Protein AF-A0A0J7K567-F1 (afdb_monomer)

Secondary structure (DSSP, 8-state):
--TT-HHHHHHHTS-S-HHHHHHHHHHHHHHH--HHHHHHHHHHHHHHHHHHHHS--S----HHHHHHHHHHHHHHHHHTT---HHHHHHHHHHHHHTS-HHHHHHHHHHHTTS-S--HHHHHHHHHHHHHHHHHHTT-

Organism: Lasius niger (NCBI:txid67767)

Mean predicted aligned error: 7.45 Å

InterPro domains:
  IPR005312 Domain of unknown function DUF1759 [PF03564] (6-113)

Radius of gyration: 19.86 Å; Cα contacts (8 Å, |Δi|>4): 85; chains: 1; bounding box: 44×34×61 Å

Nearest PDB structures (foldseek):
  5kbx-assembly1_A  TM=3.745E-01  e=5.086E+00  Saccharomyces cerevisiae S288C

Foldseek 3Di:
DDPPDPLNVLLVVDDPDPVCPVVSVVVCCVVPVPLVVLLVVLVVVLVVLLVVQVDPPPDDDDLVNLLVSLVVSVVSCVVSVNPDLVCLQVSLVSNLSSDHPVVNVVLVVVVVVPPDDRSNVSSVSSSVSSVVVVVVVVD

Structure (mmCIF, N/CA/C/O backbone):
data_AF-A0A0J7K567-F1
#
_entry.id   AF-A0A0J7K567-F1
#
loop_
_atom_site.group_PDB
_atom_site.id
_atom_site.type_symbol
_atom_site.label_atom_id
_atom_site.label_alt_id
_atom_site.label_comp_id
_atom_site.label_asym_id
_atom_site.label_entity_id
_atom_site.label_seq_id
_atom_site.pdbx_PDB_ins_code
_atom_site.Cartn_x
_atom_site.Cartn_y
_atom_site.Cartn_z
_atom_site.occupancy
_atom_site.B_iso_or_equiv
_atom_site.auth_seq_id
_atom_site.auth_comp_id
_atom_site.auth_asym_id
_atom_site.auth_atom_id
_atom_site.pdbx_PDB_model_num
ATOM 1 N N . MET A 1 1 ? 4.479 -11.270 -18.836 1.00 73.00 1 MET A N 1
ATOM 2 C CA . MET A 1 1 ? 3.671 -10.228 -19.509 1.00 73.00 1 MET A CA 1
ATOM 3 C C . MET A 1 1 ? 2.525 -10.918 -20.229 1.00 73.00 1 MET A C 1
ATOM 5 O O . MET A 1 1 ? 2.767 -11.967 -20.812 1.00 73.00 1 MET A O 1
ATOM 9 N N . VAL A 1 2 ? 1.294 -10.408 -20.134 1.00 90.25 2 VAL A N 1
ATOM 10 C CA . VAL A 1 2 ? 0.134 -11.020 -20.811 1.00 90.25 2 VAL A CA 1
ATOM 11 C C . VAL A 1 2 ? 0.261 -10.784 -22.317 1.00 90.25 2 VAL A C 1
ATOM 13 O O . VAL A 1 2 ? 0.523 -9.648 -22.728 1.00 90.25 2 VAL A O 1
ATOM 16 N N . LYS A 1 3 ? 0.114 -11.847 -23.117 1.00 91.19 3 LYS A N 1
ATOM 17 C CA . LYS A 1 3 ? 0.162 -11.780 -24.585 1.00 91.19 3 LYS A CA 1
ATOM 18 C C . LYS A 1 3 ? -0.910 -10.806 -25.094 1.00 91.19 3 LYS A C 1
ATOM 20 O O . LYS A 1 3 ? -1.990 -10.748 -24.514 1.00 91.19 3 LYS A O 1
ATOM 25 N N . ASP A 1 4 ? -0.573 -10.010 -26.107 1.00 92.38 4 ASP A N 1
ATOM 26 C CA . ASP A 1 4 ? -1.469 -9.030 -26.750 1.00 92.38 4 ASP A CA 1
ATOM 27 C C . ASP A 1 4 ? -1.980 -7.909 -25.817 1.00 92.38 4 ASP A C 1
ATOM 29 O O . ASP A 1 4 ? -2.924 -7.185 -26.117 1.00 92.38 4 ASP A O 1
ATOM 33 N N . SER A 1 5 ? -1.339 -7.721 -24.659 1.00 95.69 5 SER A N 1
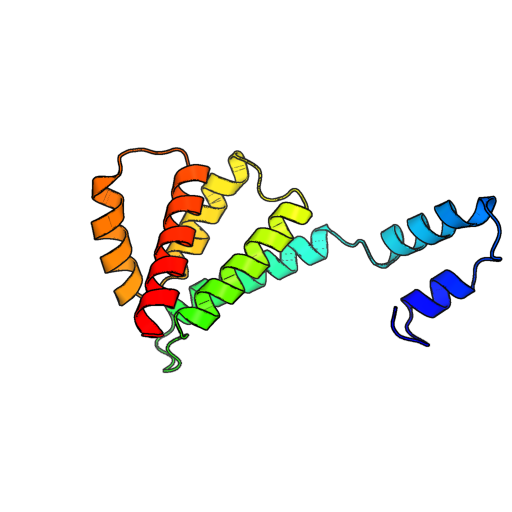ATOM 34 C CA . SER A 1 5 ? -1.587 -6.550 -23.814 1.00 95.69 5 SER A CA 1
ATOM 35 C C . SER A 1 5 ? -0.928 -5.295 -24.391 1.00 95.69 5 SER A C 1
ATOM 37 O O . SER A 1 5 ? 0.105 -5.372 -25.052 1.00 95.69 5 SER A O 1
ATOM 39 N N . ARG A 1 6 ? -1.430 -4.110 -24.020 1.00 94.56 6 ARG A N 1
ATOM 40 C CA . ARG A 1 6 ? -0.832 -2.814 -24.414 1.00 94.56 6 ARG A CA 1
ATOM 41 C C . ARG A 1 6 ? 0.655 -2.690 -24.058 1.00 94.56 6 ARG A C 1
ATOM 43 O O . ARG A 1 6 ? 1.395 -1.986 -24.739 1.00 94.56 6 ARG A O 1
ATOM 50 N N . ALA A 1 7 ? 1.083 -3.322 -22.962 1.00 95.12 7 ALA A N 1
ATOM 51 C CA . ALA A 1 7 ? 2.492 -3.379 -22.576 1.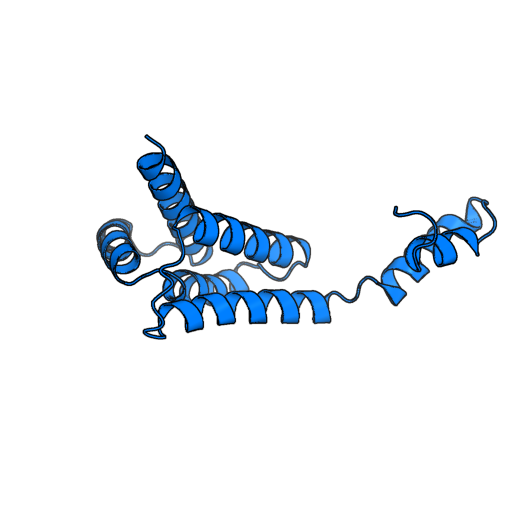00 95.12 7 ALA A CA 1
ATOM 52 C C . ALA A 1 7 ? 3.284 -4.314 -23.504 1.00 95.12 7 ALA A C 1
ATOM 54 O O . ALA A 1 7 ? 4.389 -3.966 -23.909 1.00 95.12 7 ALA A O 1
ATOM 55 N N . SER A 1 8 ? 2.695 -5.449 -23.898 1.00 95.31 8 SER A N 1
ATOM 56 C CA . SER A 1 8 ? 3.292 -6.371 -24.867 1.00 95.31 8 SER A CA 1
ATOM 57 C C . SER A 1 8 ? 3.446 -5.750 -26.244 1.00 95.31 8 SER A C 1
ATOM 59 O O . SER A 1 8 ? 4.512 -5.868 -26.833 1.00 95.31 8 SER A O 1
ATOM 61 N N . GLU A 1 9 ? 2.419 -5.067 -26.743 1.00 95.56 9 GLU A N 1
ATOM 62 C CA . GLU A 1 9 ? 2.475 -4.351 -28.020 1.00 95.56 9 GLU A CA 1
ATOM 63 C C . GLU A 1 9 ? 3.560 -3.271 -28.012 1.00 95.56 9 GLU A C 1
ATOM 65 O O . GLU A 1 9 ? 4.312 -3.142 -28.974 1.00 95.56 9 GLU A O 1
ATOM 70 N N . LEU A 1 10 ? 3.684 -2.527 -26.904 1.00 95.56 10 LEU A N 1
ATOM 71 C CA . LEU A 1 10 ? 4.716 -1.503 -26.760 1.00 95.56 10 LEU A CA 1
ATOM 72 C C . LEU A 1 10 ? 6.118 -2.113 -26.833 1.00 95.56 10 LEU A C 1
ATOM 74 O O . LEU A 1 10 ? 6.937 -1.623 -27.600 1.00 95.56 10 LEU A O 1
ATOM 78 N N . VAL A 1 11 ? 6.392 -3.181 -26.078 1.00 95.31 11 VAL A N 1
ATOM 79 C CA . VAL A 1 11 ? 7.704 -3.852 -26.110 1.00 95.31 11 VAL A CA 1
ATOM 80 C C . VAL A 1 11 ? 7.995 -4.408 -27.504 1.00 95.3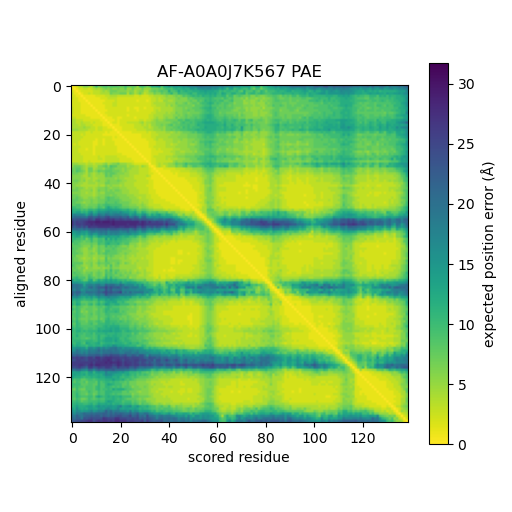1 11 VAL A C 1
ATOM 82 O O . VAL A 1 11 ? 9.087 -4.205 -28.023 1.00 95.31 11 VAL A O 1
ATOM 85 N N . ASN A 1 12 ? 7.003 -5.034 -28.141 1.00 94.81 12 ASN A N 1
ATOM 86 C CA . ASN A 1 12 ? 7.145 -5.636 -29.468 1.00 94.81 12 ASN A CA 1
ATOM 87 C C . ASN A 1 12 ? 7.324 -4.609 -30.601 1.00 94.81 12 ASN A C 1
ATOM 89 O O . ASN A 1 12 ? 7.743 -4.985 -31.692 1.00 94.81 12 ASN A O 1
ATOM 93 N N . SER A 1 13 ? 7.020 -3.327 -30.368 1.00 95.44 13 SER A N 1
ATOM 94 C CA . SER A 1 13 ? 7.265 -2.260 -31.350 1.00 95.44 13 SER A CA 1
ATOM 95 C C . SER A 1 13 ? 8.744 -1.879 -31.495 1.00 95.44 13 SER A C 1
ATOM 97 O O . SER A 1 13 ? 9.114 -1.236 -32.477 1.00 95.44 13 SER A O 1
ATOM 99 N N . PHE A 1 14 ? 9.597 -2.284 -30.549 1.00 95.44 14 PHE A N 1
ATOM 100 C CA . PHE A 1 14 ? 11.036 -2.057 -30.619 1.00 95.44 14 PHE A CA 1
ATOM 101 C C . PHE A 1 14 ? 11.734 -3.259 -31.269 1.00 95.44 14 PHE A C 1
ATOM 103 O O . PHE A 1 14 ? 11.514 -4.395 -30.841 1.00 95.44 14 PHE A O 1
ATOM 110 N N . PRO A 1 15 ? 12.626 -3.046 -32.255 1.00 96.31 15 PRO A N 1
ATOM 111 C CA . PRO A 1 15 ? 13.515 -4.102 -32.726 1.00 96.31 15 PRO A CA 1
ATOM 112 C C . PRO A 1 15 ? 14.351 -4.668 -31.564 1.00 96.31 15 PRO A C 1
ATOM 114 O O . PRO A 1 15 ? 14.848 -3.871 -30.760 1.00 96.31 15 PRO A O 1
ATOM 117 N N . PRO A 1 16 ? 14.549 -5.999 -31.476 1.00 94.38 16 PRO A N 1
ATOM 118 C CA . PRO A 1 16 ? 15.246 -6.654 -30.368 1.00 94.38 16 PRO A CA 1
ATOM 119 C C . PRO A 1 16 ? 16.769 -6.472 -30.476 1.00 94.38 16 PRO A C 1
ATOM 121 O O . PRO A 1 16 ? 17.517 -7.410 -30.748 1.00 94.38 16 PRO A O 1
ATOM 124 N N . THR A 1 17 ? 17.228 -5.238 -30.290 1.00 96.38 17 THR A N 1
ATOM 125 C CA . THR A 1 17 ? 18.641 -4.848 -30.289 1.00 96.38 17 THR A CA 1
ATOM 126 C C . THR A 1 17 ? 19.019 -4.264 -28.932 1.00 96.38 17 THR A C 1
ATOM 128 O O . THR A 1 17 ? 18.185 -3.671 -28.246 1.00 96.38 17 THR A O 1
ATOM 131 N N . ALA A 1 18 ? 20.293 -4.403 -28.548 1.00 95.38 18 ALA A N 1
ATOM 132 C CA . ALA A 1 18 ? 20.795 -3.908 -27.264 1.00 95.38 18 ALA A CA 1
ATOM 133 C C . ALA A 1 18 ? 20.497 -2.411 -27.052 1.00 95.38 18 ALA A C 1
ATOM 135 O O . ALA A 1 18 ? 20.047 -2.011 -25.984 1.00 95.38 18 ALA A O 1
ATOM 136 N N . GLU A 1 19 ? 20.651 -1.607 -28.107 1.00 95.56 19 GLU A N 1
ATOM 137 C CA . GLU A 1 19 ? 20.397 -0.159 -28.116 1.00 95.56 19 GLU A CA 1
ATOM 138 C C . GLU A 1 19 ? 18.936 0.232 -27.840 1.00 95.56 19 GLU A C 1
ATOM 140 O O . GLU A 1 19 ? 18.648 1.386 -27.512 1.00 95.56 19 GLU A O 1
ATOM 145 N N . ASN A 1 20 ? 17.991 -0.693 -28.026 1.00 96.38 20 ASN A N 1
ATOM 146 C CA . ASN A 1 20 ? 16.565 -0.424 -27.874 1.00 96.38 20 ASN A CA 1
ATOM 147 C C . ASN A 1 20 ? 15.991 -0.912 -26.540 1.00 96.38 20 ASN A C 1
ATOM 149 O O . ASN A 1 20 ? 14.857 -0.552 -26.223 1.00 96.38 20 ASN A O 1
ATOM 153 N N . TYR A 1 21 ? 16.741 -1.675 -25.739 1.00 95.44 21 TYR A N 1
ATOM 154 C CA . TYR A 1 21 ? 16.245 -2.152 -24.446 1.00 95.44 21 TYR A CA 1
ATOM 155 C C . TYR A 1 21 ? 15.962 -1.005 -23.479 1.00 95.44 21 TYR A C 1
ATOM 157 O O . TYR A 1 21 ? 14.862 -0.942 -22.929 1.00 95.44 21 TYR A O 1
ATOM 165 N N . ASP A 1 22 ? 16.884 -0.051 -23.350 1.00 96.69 22 ASP A N 1
ATOM 166 C CA . ASP A 1 22 ? 16.677 1.114 -22.485 1.00 96.69 22 ASP A CA 1
ATOM 167 C C . ASP A 1 22 ? 15.488 1.957 -22.964 1.00 96.69 22 ASP A C 1
ATOM 169 O O . ASP A 1 22 ? 14.620 2.318 -22.173 1.00 96.69 22 ASP A O 1
ATOM 173 N N . LYS A 1 23 ? 15.346 2.154 -24.283 1.00 96.38 23 LYS A N 1
ATOM 174 C CA . LYS A 1 23 ? 14.208 2.882 -24.875 1.00 96.38 23 LYS A CA 1
ATOM 175 C C . LYS A 1 23 ? 12.867 2.195 -24.602 1.00 96.38 23 LYS A C 1
ATOM 177 O O . LYS A 1 23 ? 11.873 2.873 -24.329 1.00 96.38 23 LYS A O 1
ATOM 182 N N . ALA A 1 24 ? 12.822 0.864 -24.669 1.00 96.31 24 ALA A N 1
ATOM 183 C CA . ALA A 1 24 ? 11.625 0.087 -24.363 1.00 96.31 24 ALA A CA 1
ATOM 184 C C . ALA A 1 24 ? 11.267 0.176 -22.870 1.00 96.31 24 ALA A C 1
ATOM 186 O O . ALA A 1 24 ? 10.099 0.374 -22.525 1.00 96.31 24 ALA A O 1
ATOM 187 N N . ILE A 1 25 ? 12.268 0.093 -21.987 1.00 95.38 25 ILE A N 1
ATOM 188 C CA . ILE A 1 25 ? 12.104 0.256 -20.536 1.00 95.38 25 ILE A CA 1
ATOM 189 C C . ILE A 1 25 ? 11.598 1.664 -20.205 1.00 95.38 25 ILE A C 1
ATOM 191 O O . ILE A 1 25 ? 10.631 1.805 -19.454 1.00 95.38 25 ILE A O 1
ATOM 195 N N . ASP A 1 26 ? 12.195 2.702 -20.783 1.00 95.69 26 ASP A N 1
ATOM 196 C CA . ASP A 1 26 ? 11.801 4.091 -20.546 1.00 95.69 26 ASP A CA 1
ATOM 197 C C . ASP A 1 26 ? 10.403 4.383 -21.091 1.00 95.69 26 ASP A C 1
ATOM 199 O O . ASP A 1 26 ? 9.598 5.034 -20.423 1.00 95.69 26 ASP A O 1
ATOM 203 N N . SER A 1 27 ? 10.051 3.814 -22.245 1.00 95.19 27 SER A N 1
ATOM 204 C CA . SER A 1 27 ? 8.693 3.902 -22.791 1.00 95.19 27 SER A CA 1
ATOM 205 C C . SER A 1 27 ? 7.668 3.209 -21.890 1.00 95.19 27 SER A C 1
ATOM 207 O O . SER A 1 27 ? 6.572 3.734 -21.679 1.00 95.19 27 SER A O 1
ATOM 209 N N . LEU A 1 28 ? 8.010 2.050 -21.313 1.00 94.81 28 LEU A N 1
ATOM 210 C CA . LEU A 1 28 ? 7.162 1.367 -20.332 1.00 94.81 28 LEU A CA 1
ATOM 211 C C . LEU A 1 28 ? 6.981 2.211 -19.067 1.00 94.81 28 LEU A C 1
ATOM 213 O O . LEU A 1 28 ? 5.851 2.379 -18.608 1.00 94.81 28 LEU A O 1
ATOM 217 N N . LYS A 1 29 ? 8.066 2.771 -18.522 1.00 92.56 29 LYS A N 1
ATOM 218 C CA . LYS A 1 29 ? 8.021 3.648 -17.343 1.00 92.56 29 LYS A CA 1
ATOM 219 C C . LYS A 1 29 ? 7.196 4.903 -17.613 1.00 92.56 29 LYS A C 1
ATOM 221 O O . LYS A 1 29 ? 6.307 5.214 -16.834 1.00 92.56 29 LYS A O 1
ATOM 226 N N . SER A 1 30 ? 7.412 5.576 -18.739 1.00 91.94 30 SER A N 1
ATOM 227 C CA . SER A 1 30 ? 6.653 6.773 -19.115 1.00 91.94 30 SER A CA 1
ATOM 228 C C . SER A 1 30 ? 5.157 6.474 -19.268 1.00 91.94 30 SER A C 1
ATOM 230 O O . SER A 1 30 ? 4.301 7.206 -18.767 1.00 91.94 30 SER A O 1
ATOM 232 N N . ARG A 1 31 ? 4.815 5.355 -19.919 1.00 92.94 31 ARG A N 1
ATOM 233 C CA . ARG A 1 31 ? 3.420 5.018 -20.225 1.00 92.94 31 ARG A CA 1
ATOM 234 C C . ARG A 1 31 ? 2.660 4.423 -19.038 1.00 92.94 31 ARG A C 1
ATOM 236 O O . ARG A 1 31 ? 1.470 4.712 -18.881 1.00 92.94 31 ARG A O 1
ATOM 243 N N . PHE A 1 32 ? 3.314 3.585 -18.233 1.00 90.44 32 PHE A N 1
ATOM 244 C CA . PHE A 1 32 ? 2.678 2.780 -17.181 1.00 90.44 32 PHE A CA 1
ATOM 245 C C . PHE A 1 32 ? 3.207 3.056 -15.768 1.00 90.44 32 PHE A C 1
ATOM 247 O O . PHE A 1 32 ? 2.486 2.812 -14.804 1.00 90.44 32 PHE A O 1
ATOM 254 N N . GLY A 1 33 ? 4.417 3.5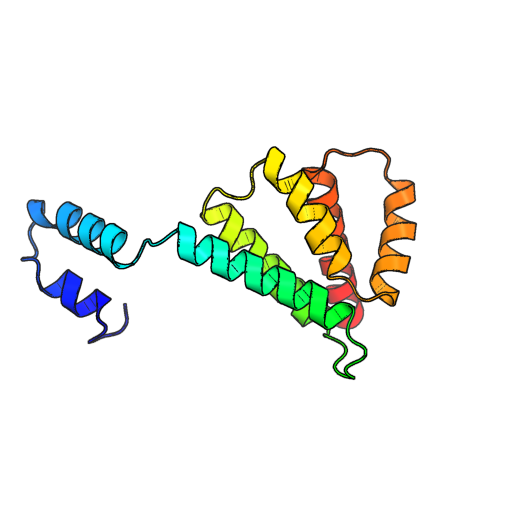97 -15.627 1.00 85.94 33 GLY A N 1
ATOM 255 C CA . GLY A 1 33 ? 5.042 3.988 -14.355 1.00 85.94 33 GLY A CA 1
ATOM 256 C C . GLY A 1 33 ? 4.487 5.298 -13.795 1.00 85.94 33 GLY A C 1
ATOM 257 O O . GLY A 1 33 ? 5.231 6.217 -13.465 1.00 85.94 33 GLY A O 1
ATOM 258 N N . LYS A 1 34 ? 3.157 5.401 -13.708 1.00 88.44 34 LYS A N 1
ATOM 259 C CA . LYS A 1 34 ? 2.449 6.565 -13.162 1.00 88.44 34 LYS A CA 1
ATOM 260 C C . LYS A 1 34 ? 2.394 6.481 -11.640 1.00 88.44 34 LYS A C 1
ATOM 262 O O . LYS A 1 34 ? 1.332 6.239 -11.066 1.00 88.44 34 LYS A O 1
ATOM 267 N N . ASN A 1 35 ? 3.553 6.651 -11.007 1.00 87.69 35 ASN A N 1
ATOM 268 C CA . ASN A 1 35 ? 3.716 6.469 -9.565 1.00 87.69 35 ASN A CA 1
ATOM 269 C C . ASN A 1 35 ? 2.727 7.328 -8.766 1.00 87.69 35 ASN A C 1
ATOM 271 O O . ASN A 1 35 ? 2.054 6.795 -7.896 1.00 87.69 35 ASN A O 1
ATOM 275 N N . GLU A 1 36 ? 2.544 8.603 -9.116 1.00 86.75 36 GLU A N 1
ATOM 276 C CA . GLU A 1 36 ? 1.594 9.508 -8.443 1.00 86.75 36 GLU A CA 1
ATOM 277 C C . GLU A 1 36 ? 0.160 8.959 -8.416 1.00 86.75 36 GLU A C 1
ATOM 279 O O . GLU A 1 36 ? -0.469 8.915 -7.360 1.00 86.75 36 GLU A O 1
ATOM 284 N N . LEU A 1 37 ? -0.334 8.437 -9.546 1.00 90.25 37 LEU A N 1
ATOM 285 C CA . LEU A 1 37 ? -1.669 7.834 -9.608 1.00 90.25 37 LEU A CA 1
ATOM 286 C C . LEU A 1 37 ? -1.768 6.566 -8.755 1.00 90.25 37 LEU A C 1
ATOM 288 O O . LEU A 1 37 ? -2.812 6.308 -8.158 1.00 90.25 37 LEU A O 1
ATOM 292 N N . MET A 1 38 ? -0.700 5.765 -8.693 1.00 89.12 38 MET A N 1
ATOM 293 C CA . MET A 1 38 ? -0.665 4.589 -7.820 1.00 89.12 38 MET A CA 1
ATOM 294 C C . MET A 1 38 ? -0.679 4.995 -6.345 1.00 89.12 38 MET A C 1
ATOM 296 O O . MET A 1 38 ? -1.413 4.396 -5.563 1.00 89.12 38 MET A O 1
ATOM 300 N N . ILE A 1 39 ? 0.076 6.031 -5.970 1.00 89.69 39 ILE A N 1
ATOM 301 C CA . ILE A 1 39 ? 0.077 6.582 -4.610 1.00 89.69 39 ILE A CA 1
ATOM 302 C C . ILE A 1 39 ? -1.335 7.033 -4.241 1.00 89.69 39 ILE A C 1
ATOM 304 O O . ILE A 1 39 ? -1.877 6.585 -3.231 1.00 89.69 39 ILE A O 1
ATOM 308 N N . GLU A 1 40 ? -1.965 7.854 -5.084 1.00 91.44 40 GLU A N 1
ATOM 309 C CA . GLU A 1 40 ? -3.343 8.295 -4.873 1.00 91.44 40 GLU A CA 1
ATOM 310 C C . GLU A 1 40 ? -4.309 7.121 -4.721 1.00 91.44 40 GLU A C 1
ATOM 312 O O . GLU A 1 40 ? -5.158 7.128 -3.829 1.00 91.44 40 GLU A O 1
ATOM 317 N N . PHE A 1 41 ? -4.184 6.108 -5.578 1.00 93.38 41 PHE A N 1
ATOM 318 C CA . PHE A 1 41 ? -5.016 4.916 -5.518 1.00 93.38 41 PHE A CA 1
ATOM 319 C C . PHE A 1 41 ? -4.885 4.214 -4.161 1.00 93.38 41 PHE A C 1
ATOM 321 O O . PHE A 1 41 ? -5.894 4.003 -3.490 1.00 93.38 41 PHE A O 1
ATOM 328 N N . TYR A 1 42 ? -3.664 3.913 -3.711 1.00 92.94 42 TYR A N 1
ATOM 329 C CA . TYR A 1 42 ? -3.452 3.211 -2.443 1.00 92.94 42 TYR A CA 1
ATOM 330 C C . TYR A 1 42 ? -3.863 4.040 -1.223 1.00 92.94 42 TYR A C 1
ATOM 332 O O . TYR A 1 42 ? -4.435 3.487 -0.283 1.00 92.94 42 TYR A O 1
ATOM 340 N N . ILE A 1 43 ? -3.659 5.361 -1.244 1.00 91.81 43 ILE A N 1
ATOM 341 C CA . ILE A 1 43 ? -4.151 6.250 -0.183 1.00 91.81 43 ILE A CA 1
ATOM 342 C C . ILE A 1 43 ? -5.685 6.267 -0.153 1.00 91.81 43 ILE A C 1
ATOM 344 O O . ILE A 1 43 ? -6.275 6.156 0.922 1.00 91.81 43 ILE A O 1
ATOM 348 N N . ARG A 1 44 ? -6.360 6.336 -1.308 1.00 94.31 44 ARG A N 1
ATOM 349 C CA . ARG A 1 44 ? -7.831 6.261 -1.378 1.00 94.31 44 ARG A CA 1
ATOM 350 C C . ARG A 1 44 ? -8.354 4.909 -0.897 1.00 94.31 44 ARG A C 1
ATOM 352 O O . ARG A 1 44 ? -9.356 4.877 -0.190 1.00 94.31 44 ARG A O 1
ATOM 359 N N . GLU A 1 45 ? -7.690 3.808 -1.236 1.00 93.62 45 GLU A N 1
ATOM 360 C CA . GLU A 1 45 ? -8.056 2.476 -0.740 1.00 93.62 45 GLU A CA 1
ATOM 361 C C . GLU A 1 45 ? -7.878 2.356 0.781 1.00 93.62 45 GLU A C 1
ATOM 363 O O . GLU A 1 45 ? -8.741 1.800 1.464 1.00 93.62 45 GLU A O 1
ATOM 368 N N . LEU A 1 46 ? -6.816 2.945 1.339 1.00 92.12 46 LEU A N 1
ATOM 369 C CA . LEU A 1 46 ? -6.624 3.024 2.787 1.00 92.12 46 LEU A CA 1
ATOM 370 C C . LEU A 1 46 ? -7.727 3.859 3.457 1.00 92.12 46 LEU A C 1
ATOM 372 O O . LEU A 1 46 ? -8.312 3.424 4.446 1.00 92.12 46 LEU A O 1
ATOM 376 N N . LEU A 1 47 ? -8.083 5.013 2.888 1.00 92.31 47 LEU A N 1
ATOM 377 C CA . LEU A 1 47 ? -9.189 5.841 3.383 1.00 92.31 47 LEU A CA 1
ATOM 378 C C . LEU A 1 47 ? -10.536 5.113 3.313 1.00 92.31 47 LEU A C 1
ATOM 380 O O . LEU A 1 47 ? -11.338 5.220 4.238 1.00 92.31 47 LEU A O 1
ATOM 384 N N . LYS A 1 48 ? -10.784 4.319 2.265 1.00 91.62 48 LYS A N 1
ATOM 385 C CA . LYS A 1 48 ? -11.978 3.463 2.194 1.00 91.62 48 LYS A CA 1
ATOM 386 C C . LYS A 1 48 ? -12.021 2.457 3.341 1.00 91.62 48 LYS A C 1
ATOM 388 O O . LYS A 1 48 ? -13.097 2.236 3.886 1.00 91.62 48 LYS A O 1
ATOM 393 N N . LEU A 1 49 ? -10.888 1.868 3.740 1.00 90.62 49 LEU A N 1
ATOM 394 C CA . LEU A 1 49 ? -10.851 0.994 4.921 1.00 90.62 49 LEU A CA 1
ATOM 395 C C . LEU A 1 49 ? -11.251 1.742 6.195 1.00 90.62 49 LEU A C 1
ATOM 397 O O . LEU A 1 49 ? -12.033 1.210 6.977 1.00 90.62 49 LEU A O 1
ATOM 401 N N . VAL A 1 50 ? -10.770 2.976 6.369 1.00 90.19 50 VAL A N 1
ATOM 402 C CA . VAL A 1 50 ? -11.149 3.834 7.503 1.00 90.19 50 VAL A CA 1
ATOM 403 C C . VAL A 1 50 ? -12.652 4.130 7.495 1.00 90.19 50 VAL A C 1
ATOM 405 O O . VAL A 1 50 ? -13.319 3.963 8.510 1.00 90.19 50 VAL A O 1
ATOM 408 N N . LEU A 1 51 ? -13.222 4.514 6.353 1.00 87.88 51 LEU A N 1
ATOM 409 C CA . LEU A 1 51 ? -14.651 4.842 6.242 1.00 87.88 51 LEU A CA 1
ATOM 410 C C . LEU A 1 51 ? -15.563 3.619 6.421 1.00 87.88 51 LEU A C 1
ATOM 412 O O . LEU A 1 51 ? -16.612 3.696 7.062 1.00 87.88 51 LEU A O 1
ATOM 416 N N . ASN A 1 52 ? -15.157 2.463 5.900 1.00 84.44 52 ASN A N 1
ATOM 417 C CA . ASN A 1 52 ? -15.895 1.213 6.089 1.00 84.44 52 ASN A CA 1
ATOM 418 C C . ASN A 1 52 ? -15.909 0.766 7.554 1.00 84.44 52 ASN A C 1
ATOM 420 O O . ASN A 1 52 ? -16.776 0.001 7.958 1.00 84.44 52 ASN A O 1
ATOM 424 N N . ASN A 1 53 ? -14.946 1.233 8.345 1.00 77.88 53 ASN A N 1
ATOM 425 C CA . ASN A 1 53 ? -14.864 0.939 9.762 1.00 77.88 53 ASN A CA 1
ATOM 426 C C . ASN A 1 53 ? -15.773 1.839 10.624 1.00 77.88 53 ASN A C 1
ATOM 428 O O . ASN A 1 53 ? -16.201 1.432 11.702 1.00 77.88 53 ASN A O 1
ATOM 432 N N . THR A 1 54 ? -16.074 3.057 10.162 1.00 70.50 54 THR A N 1
ATOM 433 C CA . THR A 1 54 ? -16.905 4.034 10.891 1.00 70.50 54 THR A CA 1
ATOM 434 C C . THR A 1 54 ? -18.381 3.974 10.508 1.00 70.50 54 THR A C 1
ATOM 436 O O . THR A 1 54 ? -19.251 4.350 11.296 1.00 70.50 54 THR A O 1
ATOM 439 N N . THR A 1 55 ? -18.689 3.500 9.302 1.00 67.38 55 THR A N 1
ATOM 440 C CA . THR A 1 55 ? -20.065 3.349 8.828 1.00 67.38 55 THR A CA 1
ATOM 441 C C . THR A 1 55 ? -20.697 2.091 9.431 1.00 67.38 55 THR A C 1
ATOM 443 O O . THR A 1 55 ? -20.126 1.008 9.394 1.00 67.38 55 THR A O 1
ATOM 446 N N . LYS A 1 56 ? -21.908 2.212 9.996 1.00 57.97 56 LYS A N 1
ATOM 447 C CA . LYS A 1 56 ? -22.649 1.112 10.657 1.00 57.97 56 LYS A CA 1
ATOM 448 C C . LYS A 1 56 ? -23.121 -0.002 9.699 1.00 57.97 56 LYS A C 1
ATOM 450 O O . LYS A 1 56 ? -23.957 -0.813 10.086 1.00 57.97 56 LYS A O 1
ATOM 455 N N . ALA A 1 57 ? -22.642 -0.025 8.455 1.00 56.47 57 ALA A N 1
ATOM 456 C CA . ALA A 1 57 ? -23.018 -1.038 7.482 1.00 56.47 57 ALA A CA 1
ATOM 457 C C . ALA A 1 57 ? -22.483 -2.409 7.932 1.00 56.47 57 ALA A C 1
ATOM 459 O O . ALA A 1 57 ? -21.320 -2.562 8.293 1.00 56.47 57 ALA A O 1
ATOM 460 N N . GLU A 1 58 ? -23.364 -3.404 7.927 1.00 53.34 58 GLU A N 1
ATOM 461 C CA . GLU A 1 58 ? -23.286 -4.679 8.657 1.00 53.34 58 GLU A CA 1
ATOM 462 C C . GLU A 1 58 ? -22.117 -5.612 8.273 1.00 53.34 58 GLU A C 1
ATOM 464 O O . GLU A 1 58 ? -21.939 -6.681 8.861 1.00 53.34 58 GLU A O 1
ATOM 469 N N . SER A 1 59 ? -21.267 -5.225 7.323 1.00 59.09 59 SER A N 1
ATOM 470 C CA . SER A 1 59 ? -20.112 -6.012 6.906 1.00 59.09 59 SER A CA 1
ATOM 471 C C . SER A 1 59 ? -18.909 -5.770 7.820 1.00 59.09 59 SER A C 1
ATOM 473 O O . SER A 1 59 ? -18.010 -4.989 7.503 1.00 59.09 59 SER A O 1
ATOM 475 N N . LYS A 1 60 ? -18.842 -6.487 8.949 1.00 67.56 60 LYS A N 1
ATOM 476 C CA . LYS A 1 60 ? -17.601 -6.585 9.735 1.00 67.56 60 LYS A CA 1
ATOM 477 C C . LYS A 1 60 ? -16.488 -7.157 8.852 1.00 67.56 60 LYS A C 1
ATOM 479 O O . LYS A 1 60 ? -16.516 -8.335 8.493 1.00 67.56 60 LYS A O 1
ATOM 484 N N . ILE A 1 61 ? -15.482 -6.345 8.526 1.00 74.44 61 ILE A N 1
ATOM 485 C CA . ILE A 1 61 ? -14.292 -6.822 7.814 1.00 74.44 61 ILE A CA 1
ATOM 486 C C . ILE A 1 61 ? -13.586 -7.861 8.693 1.00 74.44 61 ILE A C 1
ATOM 488 O O . ILE A 1 61 ? -13.262 -7.614 9.858 1.00 74.44 61 ILE A O 1
ATOM 492 N N . LEU A 1 62 ? -13.325 -9.042 8.132 1.00 84.69 62 LEU A N 1
ATOM 493 C CA . LEU A 1 62 ? -12.542 -10.071 8.810 1.00 84.69 62 LEU A CA 1
ATOM 494 C C . LEU A 1 62 ? -11.122 -9.556 9.072 1.00 84.69 62 LEU A C 1
ATOM 496 O O . LEU A 1 62 ? -10.480 -9.032 8.166 1.00 84.69 62 LEU A O 1
ATOM 500 N N . ILE A 1 63 ? -10.585 -9.798 10.274 1.00 85.50 63 ILE A N 1
ATOM 501 C CA . ILE A 1 63 ? -9.215 -9.392 10.662 1.00 85.50 63 ILE A CA 1
ATOM 502 C C . ILE A 1 63 ? -8.176 -9.841 9.628 1.00 85.50 63 ILE A C 1
ATOM 504 O O . ILE A 1 63 ? -7.236 -9.108 9.342 1.00 85.50 63 ILE A O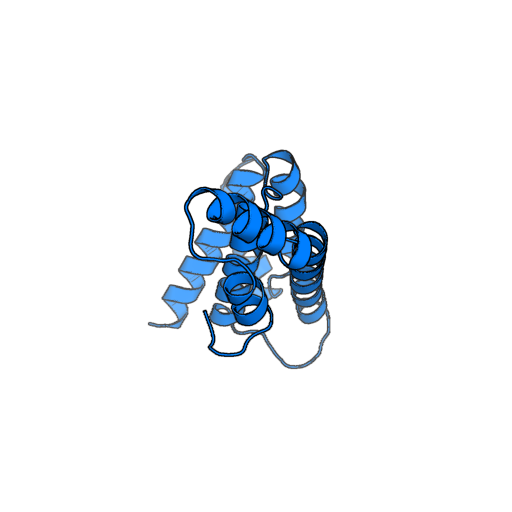 1
ATOM 508 N N . ALA A 1 64 ? -8.348 -11.040 9.060 1.00 87.44 64 ALA A N 1
ATOM 509 C CA . ALA A 1 64 ? -7.469 -11.541 8.010 1.00 87.44 64 ALA A CA 1
ATOM 510 C C . ALA A 1 64 ? -7.488 -10.638 6.773 1.00 87.44 64 ALA A C 1
ATOM 512 O O . ALA A 1 64 ? -6.431 -10.198 6.342 1.00 87.44 64 ALA A O 1
ATOM 513 N N . SER A 1 65 ? -8.678 -10.287 6.276 1.00 89.88 65 SER A N 1
ATOM 514 C CA . SER A 1 65 ? -8.812 -9.386 5.131 1.00 89.88 65 SER A CA 1
ATOM 515 C C . SER A 1 65 ? -8.308 -7.979 5.439 1.00 89.88 65 SER A C 1
ATOM 517 O O . SER A 1 65 ? -7.698 -7.373 4.564 1.00 89.88 65 SER A O 1
ATOM 519 N N . LEU A 1 66 ? -8.544 -7.461 6.648 1.00 91.00 66 LEU A N 1
ATOM 520 C CA . LEU A 1 66 ? -8.043 -6.148 7.052 1.00 91.00 66 LEU A CA 1
ATOM 521 C C . LEU A 1 66 ? -6.511 -6.122 7.033 1.00 91.00 66 LEU A C 1
ATOM 523 O O . LEU A 1 66 ? -5.925 -5.255 6.394 1.00 91.00 66 LEU A O 1
ATOM 527 N N . TYR A 1 67 ? -5.871 -7.097 7.685 1.00 91.25 67 TYR A N 1
ATOM 528 C CA . TYR A 1 67 ? -4.414 -7.205 7.719 1.00 91.25 67 TYR A CA 1
ATOM 529 C C . TYR A 1 67 ? -3.824 -7.370 6.316 1.00 91.25 67 TYR A C 1
ATOM 531 O O . TYR A 1 67 ? -2.919 -6.627 5.955 1.00 91.25 67 TYR A O 1
ATOM 539 N N . ASP A 1 68 ? -4.356 -8.302 5.518 1.00 92.81 68 ASP A N 1
ATOM 540 C CA . ASP A 1 68 ? -3.821 -8.588 4.185 1.00 92.81 68 ASP A CA 1
ATOM 541 C C . ASP A 1 68 ? -3.937 -7.344 3.265 1.00 92.81 68 ASP A C 1
ATOM 543 O O . ASP A 1 68 ? -3.015 -7.052 2.500 1.00 92.81 68 ASP A O 1
ATOM 547 N N . LYS A 1 69 ? -5.019 -6.551 3.381 1.00 93.81 69 LYS A N 1
ATOM 548 C CA . LYS A 1 69 ? -5.181 -5.281 2.645 1.00 93.81 69 LYS A CA 1
ATOM 549 C C . LYS A 1 69 ? -4.223 -4.192 3.128 1.00 93.81 69 LYS A C 1
ATOM 551 O O . LYS A 1 69 ? -3.543 -3.593 2.302 1.00 93.81 69 LYS A O 1
ATOM 556 N N . LEU A 1 70 ? -4.142 -3.956 4.441 1.00 92.94 70 LEU A N 1
ATOM 557 C CA . LEU A 1 70 ? -3.229 -2.964 5.023 1.00 92.94 70 LEU A CA 1
ATOM 558 C C . LEU A 1 70 ? -1.774 -3.257 4.643 1.00 92.94 70 LEU A C 1
ATOM 560 O O . LEU A 1 70 ? -1.068 -2.366 4.186 1.00 92.94 70 LEU A O 1
ATOM 564 N N . GLU A 1 71 ? -1.351 -4.515 4.760 1.00 92.94 71 GLU A N 1
ATOM 565 C CA . GLU A 1 71 ? -0.018 -4.976 4.365 1.00 92.94 71 GLU A CA 1
ATOM 566 C C . GLU A 1 71 ? 0.249 -4.721 2.875 1.00 92.94 71 GLU A C 1
ATOM 568 O O . GLU A 1 71 ? 1.315 -4.231 2.510 1.00 92.94 71 GLU A O 1
ATOM 573 N N . THR A 1 72 ? -0.730 -5.012 2.013 1.00 94.31 72 THR A N 1
ATOM 574 C CA . THR A 1 72 ? -0.614 -4.781 0.566 1.00 94.31 72 THR A CA 1
ATOM 575 C C . THR A 1 72 ? -0.439 -3.297 0.253 1.00 94.31 72 THR A C 1
ATOM 577 O O . THR A 1 72 ? 0.459 -2.935 -0.505 1.00 94.31 72 THR A O 1
ATOM 580 N N . TYR A 1 73 ? -1.271 -2.432 0.839 1.00 92.56 73 TYR A N 1
ATOM 581 C CA . TYR A 1 73 ? -1.223 -0.993 0.574 1.00 92.56 73 TYR A CA 1
ATOM 582 C C . TYR A 1 73 ? 0.052 -0.356 1.129 1.00 92.56 73 TYR A C 1
ATOM 584 O O . TYR A 1 73 ? 0.691 0.422 0.426 1.00 92.56 73 TYR A O 1
ATOM 592 N N . LEU A 1 74 ? 0.464 -0.724 2.348 1.00 91.38 74 LEU A N 1
ATOM 593 C CA . LEU A 1 74 ? 1.699 -0.217 2.946 1.00 91.38 74 LEU A CA 1
ATOM 594 C C . LEU A 1 74 ? 2.924 -0.648 2.134 1.00 91.38 74 LEU A C 1
ATOM 596 O O . LEU A 1 74 ? 3.731 0.197 1.764 1.00 91.38 74 LEU A O 1
ATOM 600 N N . ARG A 1 75 ? 3.029 -1.927 1.758 1.00 91.38 75 ARG A N 1
ATOM 601 C CA . ARG A 1 75 ? 4.147 -2.416 0.937 1.00 91.38 75 ARG A CA 1
ATOM 602 C C . ARG A 1 75 ? 4.209 -1.734 -0.428 1.00 91.38 75 ARG A C 1
ATOM 604 O O . ARG A 1 75 ? 5.292 -1.419 -0.913 1.00 91.38 75 ARG A O 1
ATOM 611 N N . ALA A 1 76 ? 3.057 -1.499 -1.057 1.00 90.75 76 ALA A N 1
ATOM 612 C CA . ALA A 1 76 ? 3.010 -0.800 -2.333 1.00 90.75 76 ALA A CA 1
ATOM 613 C C . ALA A 1 76 ? 3.478 0.657 -2.194 1.00 90.75 76 ALA A C 1
ATOM 615 O O . ALA A 1 76 ? 4.312 1.110 -2.975 1.00 90.75 76 ALA A O 1
ATOM 616 N N . LEU A 1 77 ? 3.013 1.370 -1.167 1.00 89.94 77 LEU A N 1
ATOM 617 C CA . LEU A 1 77 ? 3.446 2.739 -0.874 1.00 89.94 77 LEU A CA 1
ATOM 618 C C . LEU A 1 77 ? 4.937 2.817 -0.501 1.00 89.94 77 LEU A C 1
ATOM 620 O O . LEU A 1 77 ? 5.612 3.766 -0.891 1.00 89.94 77 LEU A O 1
ATOM 624 N N . GLU A 1 78 ? 5.475 1.817 0.199 1.00 88.81 78 GLU A N 1
ATOM 625 C CA . GLU A 1 78 ? 6.910 1.699 0.479 1.00 88.81 78 GLU A CA 1
ATOM 626 C C . GLU A 1 78 ? 7.716 1.512 -0.815 1.00 88.81 78 GLU A C 1
ATOM 628 O O . GLU A 1 78 ? 8.677 2.238 -1.045 1.00 88.81 78 GLU A O 1
ATOM 633 N N . SER A 1 79 ? 7.270 0.634 -1.723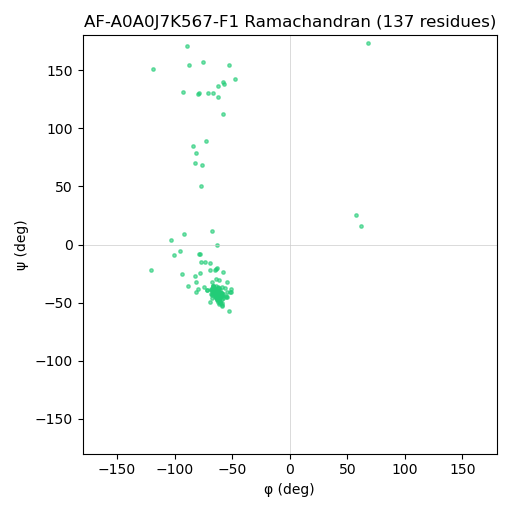 1.00 88.38 79 SER A N 1
ATOM 634 C CA . SER A 1 79 ? 7.925 0.426 -3.028 1.00 88.38 79 SER A CA 1
ATOM 635 C C . SER A 1 79 ? 7.896 1.654 -3.949 1.00 88.38 79 SER A C 1
ATOM 637 O O . SER A 1 79 ? 8.715 1.772 -4.858 1.00 88.38 79 SER A O 1
ATOM 639 N N . LEU A 1 80 ? 6.963 2.577 -3.700 1.00 86.38 80 LEU A N 1
ATOM 640 C CA . LEU A 1 80 ? 6.837 3.861 -4.391 1.00 86.38 80 LEU A CA 1
ATOM 641 C C . LEU A 1 80 ? 7.613 4.986 -3.679 1.00 86.38 80 LEU A C 1
ATOM 643 O O . LEU A 1 80 ? 7.463 6.148 -4.050 1.00 86.38 80 LEU A O 1
ATOM 647 N N . ASN A 1 81 ? 8.432 4.656 -2.669 1.00 81.75 81 ASN A N 1
ATOM 648 C CA . ASN A 1 81 ? 9.189 5.586 -1.824 1.00 81.75 81 ASN A CA 1
ATOM 649 C C . ASN A 1 81 ? 8.322 6.622 -1.081 1.00 81.75 81 ASN A C 1
ATOM 651 O O . ASN A 1 81 ? 8.807 7.691 -0.714 1.00 81.75 81 ASN A O 1
ATOM 655 N N . VAL A 1 82 ? 7.045 6.313 -0.824 1.00 75.25 82 VAL A N 1
ATOM 656 C CA . VAL A 1 82 ? 6.157 7.186 -0.039 1.00 75.25 82 VAL A CA 1
ATOM 657 C C . VAL A 1 82 ? 6.379 6.999 1.451 1.00 75.25 82 VAL A C 1
ATOM 659 O O . VAL A 1 82 ? 6.380 7.973 2.191 1.00 75.25 82 VAL A O 1
ATOM 662 N N . ILE A 1 83 ? 6.566 5.765 1.924 1.00 67.38 83 ILE A N 1
ATOM 663 C CA . ILE A 1 83 ? 6.712 5.496 3.361 1.00 67.38 83 ILE A CA 1
ATOM 664 C C . ILE A 1 83 ? 8.151 5.788 3.806 1.00 67.38 83 ILE A C 1
ATOM 666 O O . ILE A 1 83 ? 8.972 4.896 3.981 1.00 67.38 83 ILE A O 1
ATOM 670 N N . THR A 1 84 ? 8.447 7.072 3.984 1.00 69.69 84 THR A N 1
ATOM 671 C CA . THR A 1 84 ? 9.623 7.574 4.709 1.00 69.69 84 THR A CA 1
ATOM 672 C C . THR A 1 84 ? 9.305 7.749 6.201 1.00 69.69 84 THR A C 1
ATOM 674 O O . THR A 1 84 ? 8.139 7.672 6.595 1.00 69.69 84 THR A O 1
ATOM 677 N N . GLU A 1 85 ? 10.308 8.026 7.044 1.00 61.25 85 GLU A N 1
ATOM 678 C CA . GLU A 1 85 ? 10.110 8.313 8.482 1.00 61.25 85 GLU A CA 1
ATOM 679 C C . GLU A 1 85 ? 9.040 9.403 8.719 1.00 61.25 85 GLU A C 1
ATOM 681 O O . GLU A 1 85 ? 8.155 9.249 9.560 1.00 61.25 85 GLU A O 1
ATOM 686 N N . MET A 1 86 ? 9.032 10.468 7.903 1.00 60.56 86 MET A N 1
ATOM 687 C CA . MET A 1 86 ? 8.017 11.533 7.978 1.00 60.56 86 MET A CA 1
ATOM 688 C C . MET A 1 86 ? 6.618 11.047 7.586 1.00 60.56 86 MET A C 1
ATOM 690 O O . MET A 1 86 ? 5.623 11.466 8.178 1.00 60.56 86 MET A O 1
ATOM 694 N N . CYS A 1 87 ? 6.514 10.134 6.621 1.00 74.81 87 CYS A N 1
ATOM 695 C CA . CYS A 1 87 ? 5.228 9.575 6.222 1.00 74.81 87 CYS A CA 1
ATOM 696 C C . CYS A 1 87 ? 4.726 8.508 7.197 1.00 74.81 87 CYS A C 1
ATOM 698 O O . CYS A 1 87 ? 3.513 8.355 7.319 1.00 74.81 87 CYS A O 1
ATOM 700 N N . ALA A 1 88 ? 5.596 7.833 7.955 1.00 79.12 88 ALA A N 1
ATOM 701 C CA . ALA A 1 88 ? 5.179 6.907 9.009 1.00 79.12 88 ALA A CA 1
ATOM 702 C C . ALA A 1 88 ? 4.310 7.601 10.076 1.00 79.12 88 ALA A C 1
ATOM 704 O O . ALA A 1 88 ? 3.314 7.028 10.526 1.00 79.12 88 ALA A O 1
ATOM 705 N N . ALA A 1 89 ? 4.615 8.865 10.401 1.00 83.81 89 ALA A N 1
ATOM 706 C CA . ALA A 1 89 ? 3.816 9.694 11.309 1.00 83.81 89 ALA A CA 1
ATOM 707 C C . ALA A 1 89 ? 2.383 9.943 10.808 1.00 83.81 89 ALA A C 1
ATOM 709 O O . ALA A 1 89 ? 1.465 10.044 11.620 1.00 83.81 89 ALA A O 1
ATOM 710 N N . MET A 1 90 ? 2.174 9.976 9.488 1.00 86.69 90 MET A N 1
ATOM 711 C CA . MET A 1 90 ? 0.848 10.077 8.868 1.00 86.69 90 MET A CA 1
ATOM 712 C C . MET A 1 90 ? 0.197 8.705 8.636 1.00 86.69 90 MET A C 1
ATOM 714 O O . MET A 1 90 ? -1.016 8.563 8.776 1.00 86.69 90 MET A O 1
ATOM 718 N N . MET A 1 91 ? 0.978 7.677 8.298 1.00 87.69 91 MET A N 1
ATOM 719 C CA . MET A 1 91 ? 0.462 6.330 8.044 1.00 87.69 91 MET A CA 1
ATOM 720 C C . MET A 1 91 ? -0.077 5.681 9.320 1.00 87.69 91 MET A C 1
ATOM 722 O O . MET A 1 91 ? -1.129 5.048 9.276 1.00 87.69 91 MET A O 1
ATOM 726 N N . TYR A 1 92 ? 0.598 5.861 10.461 1.00 90.00 92 TYR A N 1
ATOM 727 C CA . TYR A 1 92 ? 0.149 5.308 11.741 1.00 90.00 92 TYR A CA 1
ATOM 728 C C . TYR A 1 92 ? -1.311 5.664 12.089 1.00 90.00 92 TYR A C 1
ATOM 730 O O . TYR A 1 92 ? -2.097 4.733 12.273 1.00 90.00 92 TYR A O 1
ATOM 738 N N . PRO A 1 93 ? -1.723 6.949 12.160 1.00 90.00 93 PRO A N 1
ATOM 739 C CA . PRO A 1 93 ? -3.095 7.294 12.529 1.00 90.00 93 PRO A CA 1
ATOM 740 C C . PRO A 1 93 ? -4.128 6.796 11.507 1.00 90.00 93 PRO A C 1
ATOM 742 O O . PRO A 1 93 ? -5.243 6.451 11.896 1.00 90.00 93 PRO A O 1
ATOM 745 N N . LEU A 1 94 ? -3.773 6.692 10.220 1.00 91.25 94 LEU A N 1
ATOM 746 C CA . LEU A 1 94 ? -4.652 6.115 9.194 1.00 91.25 94 LEU A CA 1
ATOM 747 C C . LEU A 1 94 ? -4.867 4.615 9.408 1.00 91.25 94 LEU A C 1
ATOM 749 O O . LEU A 1 94 ? -6.002 4.143 9.378 1.00 91.25 94 LEU A O 1
ATOM 753 N N . VAL A 1 95 ? -3.785 3.874 9.663 1.00 91.50 95 VAL A N 1
ATOM 754 C CA . VAL A 1 95 ? -3.861 2.443 9.968 1.00 91.50 95 VAL A CA 1
ATOM 755 C C . VAL A 1 95 ? -4.650 2.226 11.252 1.00 91.50 95 VAL A C 1
ATOM 757 O O . VAL A 1 95 ? -5.562 1.408 11.250 1.00 91.50 95 VAL A O 1
ATOM 760 N N . GLU A 1 96 ? -4.363 2.985 12.314 1.00 91.19 96 GLU A N 1
ATOM 761 C CA . GLU A 1 96 ? -5.083 2.913 13.590 1.00 91.19 96 GLU A CA 1
ATOM 762 C C . GLU A 1 96 ? -6.588 3.175 13.417 1.00 91.19 96 GLU A C 1
ATOM 764 O O . GLU A 1 96 ? -7.406 2.430 13.953 1.00 91.19 96 GLU A O 1
ATOM 769 N N . SER A 1 97 ? -6.962 4.162 12.599 1.00 90.88 97 SER A N 1
ATOM 770 C CA . SER A 1 97 ? -8.367 4.498 12.320 1.00 90.88 97 SER A CA 1
ATOM 771 C C . SER A 1 97 ? -9.104 3.432 11.496 1.00 90.88 97 SER A C 1
ATOM 773 O O . SER A 1 97 ? -10.333 3.351 11.539 1.00 90.88 97 SER A O 1
ATOM 775 N N . ALA A 1 98 ? -8.377 2.588 10.758 1.00 90.88 98 ALA A N 1
ATOM 776 C CA . ALA A 1 98 ? -8.953 1.480 9.997 1.00 90.88 98 ALA A CA 1
ATOM 777 C C . ALA A 1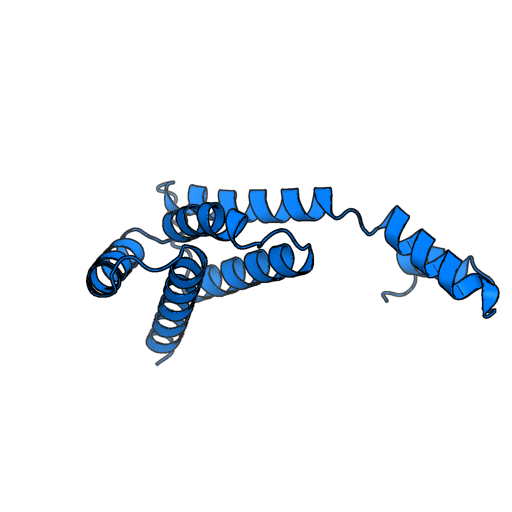 98 ? -9.308 0.258 10.870 1.00 90.88 98 ALA A C 1
ATOM 779 O O . ALA A 1 98 ? -9.925 -0.686 10.372 1.00 90.88 98 ALA A O 1
ATOM 780 N N . LEU A 1 99 ? -8.919 0.236 12.153 1.00 90.38 99 LEU A N 1
ATOM 781 C CA . LEU A 1 99 ? -9.204 -0.883 13.056 1.00 90.38 99 LEU A CA 1
ATOM 782 C C . LEU A 1 99 ? -10.643 -0.833 13.593 1.00 90.38 99 LEU A C 1
ATOM 784 O O . LEU A 1 99 ? -11.015 0.162 14.219 1.00 90.38 99 LEU A O 1
ATOM 788 N N . PRO A 1 100 ? -11.406 -1.941 13.509 1.00 88.31 100 PRO A N 1
ATOM 789 C CA . PRO A 1 100 ? -12.668 -2.115 14.228 1.00 88.31 100 PRO A CA 1
ATOM 790 C C . PRO A 1 100 ? -12.560 -1.746 15.692 1.00 88.31 100 PRO A C 1
ATOM 792 O O . PRO A 1 100 ? -11.563 -2.067 16.334 1.00 88.31 100 PRO A O 1
ATOM 795 N N . GLU A 1 101 ? -13.611 -1.136 16.235 1.00 86.38 101 GLU A N 1
ATOM 796 C CA . GLU A 1 101 ? -13.622 -0.607 17.601 1.00 86.38 101 GLU A CA 1
ATOM 797 C C . GLU A 1 101 ? -13.171 -1.651 18.641 1.00 86.38 101 GLU A C 1
ATOM 799 O O . GLU A 1 101 ? -12.373 -1.360 19.530 1.00 86.38 101 GLU A O 1
ATOM 804 N N . GLU A 1 102 ? -13.605 -2.905 18.483 1.00 85.12 102 GLU A N 1
ATOM 805 C CA . GLU A 1 102 ? -13.179 -4.028 19.325 1.00 85.12 102 GLU A CA 1
ATOM 806 C C . GLU A 1 102 ? -11.657 -4.257 19.266 1.00 85.12 102 GLU A C 1
ATOM 808 O O . GLU A 1 102 ? -11.012 -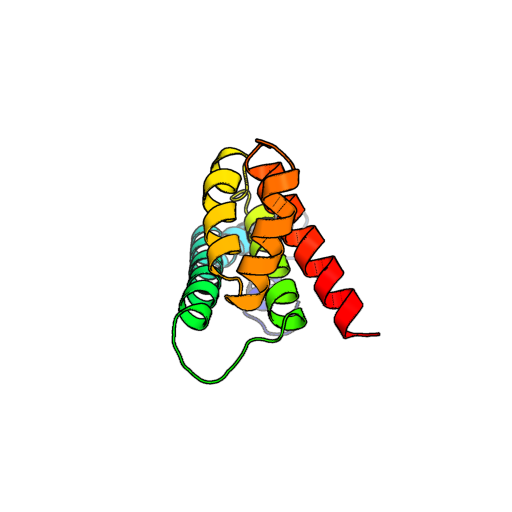4.447 20.298 1.00 85.12 102 GLU A O 1
ATOM 813 N N . LEU A 1 103 ? -11.062 -4.201 18.071 1.00 88.31 103 LEU A N 1
ATOM 814 C CA . LEU A 1 103 ? -9.618 -4.345 17.885 1.00 88.31 103 LEU A CA 1
ATOM 815 C C . LEU A 1 103 ? -8.849 -3.128 18.369 1.00 88.31 103 LEU A C 1
ATOM 817 O O . LEU A 1 103 ? -7.791 -3.304 18.972 1.00 88.31 103 LEU A O 1
ATOM 821 N N . LEU A 1 104 ? -9.378 -1.928 18.139 1.00 89.31 104 LEU A N 1
ATOM 822 C CA . LEU A 1 104 ? -8.769 -0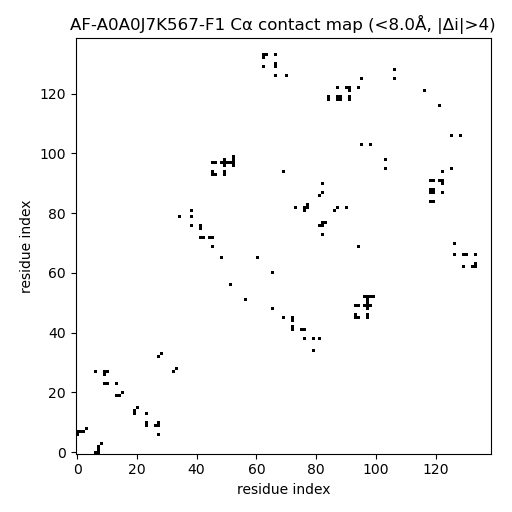.680 18.574 1.00 89.31 104 LEU A CA 1
ATOM 823 C C . LEU A 1 104 ? -8.641 -0.641 20.101 1.00 89.31 104 LEU A C 1
ATOM 825 O O . LEU A 1 104 ? -7.563 -0.356 20.612 1.00 89.31 104 LEU A O 1
ATOM 829 N N . ARG A 1 105 ? -9.687 -1.034 20.841 1.00 87.94 105 ARG A N 1
ATOM 830 C CA . ARG A 1 105 ? -9.634 -1.115 22.314 1.00 87.94 105 ARG A CA 1
ATOM 831 C C . ARG A 1 105 ? -8.559 -2.083 22.804 1.00 87.94 105 ARG A C 1
ATOM 833 O O . ARG A 1 105 ? -7.863 -1.805 23.778 1.00 87.94 105 ARG A O 1
ATOM 840 N N . ILE A 1 106 ? -8.425 -3.238 22.151 1.00 90.00 106 ILE A N 1
ATOM 841 C CA . ILE A 1 106 ? -7.398 -4.225 22.503 1.00 90.00 106 ILE A CA 1
ATOM 842 C C . ILE A 1 106 ? -6.004 -3.676 22.176 1.00 90.00 106 ILE A C 1
ATOM 844 O O . ILE A 1 106 ? -5.090 -3.825 22.986 1.00 90.00 106 ILE A O 1
ATOM 848 N N . TRP A 1 107 ? -5.844 -3.044 21.013 1.00 89.69 107 TRP A N 1
ATOM 849 C CA . TRP A 1 107 ? -4.597 -2.408 20.602 1.00 89.69 107 TRP A CA 1
ATOM 850 C C . TRP A 1 107 ? -4.170 -1.322 21.594 1.00 89.69 107 TRP A C 1
ATOM 852 O O . TRP A 1 107 ? -3.050 -1.382 22.085 1.00 89.69 107 TRP A O 1
ATOM 862 N N . GLN A 1 108 ? -5.063 -0.401 21.961 1.00 87.12 108 GLN A N 1
ATOM 863 C CA . GLN A 1 108 ? -4.770 0.684 22.903 1.00 87.12 108 GLN A CA 1
ATOM 864 C C . GLN A 1 108 ? -4.321 0.154 24.270 1.00 87.12 108 GLN A C 1
ATOM 866 O O . GLN A 1 108 ? -3.326 0.616 24.814 1.00 87.12 108 GLN A O 1
ATOM 871 N N . ARG A 1 109 ? -4.971 -0.897 24.790 1.00 84.94 109 ARG A N 1
ATOM 872 C CA . ARG A 1 109 ? -4.535 -1.558 26.036 1.00 84.94 109 ARG A CA 1
ATOM 873 C C . ARG A 1 109 ? -3.129 -2.153 25.933 1.00 84.94 109 ARG A C 1
ATOM 875 O O . ARG A 1 109 ? -2.384 -2.125 26.905 1.00 84.94 109 ARG A O 1
ATOM 882 N N . HIS A 1 110 ? -2.775 -2.703 24.772 1.00 77.69 110 HIS A N 1
ATOM 883 C CA . HIS A 1 110 ? -1.429 -3.209 24.511 1.00 77.69 110 HIS A CA 1
ATOM 884 C C . HIS A 1 110 ? -0.414 -2.071 24.296 1.00 77.69 110 HIS A C 1
ATOM 886 O O . HIS A 1 110 ? 0.730 -2.209 24.715 1.00 77.69 110 HIS A O 1
ATOM 892 N N . SER A 1 111 ? -0.796 -0.960 23.658 1.00 73.56 111 SER A N 1
ATOM 893 C CA . SER A 1 111 ? 0.124 0.111 23.255 1.00 73.56 111 SER A CA 1
ATOM 894 C C . SER A 1 111 ? 0.468 1.082 24.386 1.00 73.56 111 SER A C 1
ATOM 896 O O . SER A 1 111 ? 1.614 1.523 24.454 1.00 73.56 111 SER A O 1
ATOM 898 N N . THR A 1 112 ? -0.450 1.347 25.326 1.00 63.88 112 THR A N 1
ATOM 899 C CA . THR A 1 112 ? -0.178 2.157 26.533 1.00 63.88 112 THR A CA 1
ATOM 900 C C . THR A 1 112 ? 0.971 1.581 27.376 1.00 63.88 112 THR A C 1
ATOM 902 O O . THR A 1 112 ? 1.658 2.317 28.074 1.00 63.88 112 THR A O 1
ATOM 905 N N . SER A 1 113 ? 1.241 0.277 27.256 1.00 60.81 113 SER A N 1
ATOM 906 C CA . SER A 1 113 ? 2.363 -0.405 27.911 1.00 60.81 113 SER A CA 1
ATOM 907 C C . SER A 1 113 ? 3.730 -0.173 27.244 1.00 60.81 113 SER A C 1
ATOM 909 O O . SER A 1 113 ? 4.739 -0.527 27.849 1.00 60.81 113 SER A O 1
ATOM 911 N N . LEU A 1 114 ? 3.800 0.344 26.009 1.00 61.75 114 LEU A N 1
ATOM 912 C CA . LEU A 1 114 ? 5.020 0.309 25.183 1.00 61.75 114 LEU A CA 1
ATOM 913 C C . LEU A 1 114 ? 5.819 1.627 25.095 1.00 61.75 114 LEU A C 1
ATOM 915 O O . LEU A 1 114 ? 6.831 1.647 24.392 1.00 61.75 114 LEU A O 1
ATOM 919 N N . GLY A 1 115 ? 5.421 2.688 25.807 1.00 60.41 115 GLY A N 1
ATOM 920 C CA . GLY A 1 115 ? 6.143 3.972 25.846 1.00 60.41 115 GLY A CA 1
ATOM 921 C C . GLY A 1 115 ? 6.129 4.763 24.524 1.00 60.41 115 GLY A C 1
ATOM 922 O O . GLY A 1 115 ? 5.632 4.293 23.496 1.00 60.41 115 GLY A O 1
ATOM 923 N N . THR A 1 116 ? 6.650 5.997 24.544 1.00 59.66 116 THR A N 1
ATOM 924 C CA . THR A 1 116 ? 6.733 6.878 23.363 1.00 59.66 116 THR A CA 1
ATOM 925 C C . THR A 1 116 ? 7.814 6.383 22.401 1.00 59.66 116 THR A C 1
ATOM 927 O O . THR A 1 116 ? 8.979 6.754 22.503 1.00 59.66 116 THR A O 1
ATOM 930 N N . SER A 1 117 ? 7.408 5.502 21.490 1.00 71.19 117 SER A N 1
ATOM 931 C CA . SER A 1 117 ? 8.210 4.999 20.370 1.00 71.19 117 SER A CA 1
ATOM 932 C C . SER A 1 117 ? 8.069 5.917 19.159 1.00 71.19 117 SER A C 1
ATOM 934 O O . SER A 1 117 ? 7.013 6.536 18.990 1.00 71.19 117 SER A O 1
ATOM 936 N N . ASP A 1 118 ? 9.081 5.928 18.291 1.00 82.12 118 ASP A N 1
ATOM 937 C CA . ASP A 1 118 ? 9.028 6.610 16.999 1.00 82.12 118 ASP A CA 1
ATOM 938 C C . ASP A 1 118 ? 7.795 6.186 16.164 1.00 82.12 118 ASP A C 1
ATOM 940 O O . ASP A 1 118 ? 7.228 5.100 16.344 1.00 82.12 118 ASP A O 1
ATOM 944 N N . ALA A 1 119 ? 7.334 7.053 15.259 1.00 81.12 119 ALA A N 1
ATOM 945 C CA . ALA A 1 119 ? 6.150 6.798 14.442 1.00 81.12 119 ALA A CA 1
ATOM 946 C C . ALA A 1 119 ? 6.249 5.498 13.627 1.00 81.12 119 ALA A C 1
ATOM 948 O O . ALA A 1 119 ? 5.261 4.760 13.508 1.00 81.12 119 ALA A O 1
ATOM 949 N N . LYS A 1 120 ? 7.439 5.180 13.114 1.00 83.44 120 LYS A N 1
ATOM 950 C CA . LYS A 1 120 ? 7.693 3.950 12.364 1.00 83.44 120 LYS A CA 1
ATOM 951 C C . LYS A 1 120 ? 7.624 2.713 13.243 1.00 83.44 120 LYS A C 1
ATOM 953 O O . LYS A 1 120 ? 7.028 1.703 12.850 1.00 83.44 120 LYS A O 1
ATOM 958 N N . ASP A 1 121 ? 8.140 2.798 14.464 1.00 86.44 121 ASP A N 1
ATOM 959 C CA . ASP A 1 121 ? 8.004 1.717 15.436 1.00 86.44 121 ASP A CA 1
ATOM 960 C C . ASP A 1 121 ? 6.537 1.468 15.772 1.00 86.44 121 ASP A C 1
ATOM 962 O O . ASP A 1 121 ? 6.095 0.321 15.843 1.00 86.44 121 ASP A O 1
ATOM 966 N N . ARG A 1 122 ? 5.757 2.535 15.979 1.00 87.12 122 ARG A N 1
ATOM 967 C CA . ARG A 1 122 ? 4.326 2.426 16.285 1.00 87.12 122 ARG A CA 1
ATOM 968 C C . ARG A 1 122 ? 3.569 1.747 15.147 1.00 87.12 122 ARG A C 1
ATOM 970 O O . ARG A 1 122 ? 2.787 0.834 15.412 1.00 87.12 122 ARG A O 1
ATOM 977 N N . LEU A 1 123 ? 3.838 2.135 13.900 1.00 89.25 123 LEU A N 1
ATOM 978 C CA . LEU A 1 123 ? 3.260 1.501 12.712 1.00 89.25 123 LEU A CA 1
ATOM 979 C C . LEU A 1 123 ? 3.608 0.003 12.650 1.00 89.25 123 LEU A C 1
ATOM 981 O O . LEU A 1 123 ? 2.725 -0.843 12.496 1.00 89.25 123 LEU A O 1
ATOM 985 N N . THR A 1 124 ? 4.877 -0.336 12.876 1.00 89.38 124 THR A N 1
ATOM 986 C CA . THR A 1 124 ? 5.367 -1.724 12.895 1.00 89.38 124 THR A CA 1
ATOM 987 C C . THR A 1 124 ? 4.715 -2.547 14.016 1.00 89.38 124 THR A C 1
ATOM 989 O O . THR A 1 124 ? 4.295 -3.694 13.821 1.00 89.38 124 THR A O 1
ATOM 992 N N . LYS A 1 125 ? 4.555 -1.954 15.203 1.00 90.31 125 LYS A N 1
ATOM 993 C CA . LYS A 1 125 ? 3.904 -2.582 16.361 1.00 90.31 125 LYS A CA 1
ATOM 994 C C . LYS A 1 125 ? 2.418 -2.863 16.095 1.00 90.31 125 LYS A C 1
ATOM 996 O O . LYS A 1 125 ? 1.957 -3.960 16.411 1.00 90.31 125 LYS A O 1
ATOM 1001 N N . VAL A 1 126 ? 1.681 -1.949 15.452 1.00 90.38 126 VAL A N 1
ATOM 1002 C CA . VAL A 1 126 ? 0.277 -2.198 15.054 1.00 90.38 126 VAL A CA 1
ATOM 1003 C C . VAL A 1 126 ? 0.187 -3.366 14.074 1.00 90.38 126 VAL A C 1
ATOM 1005 O O . VAL A 1 126 ? -0.617 -4.282 14.269 1.00 90.38 126 VAL A O 1
ATOM 1008 N N . MET A 1 127 ? 1.033 -3.382 13.042 1.00 92.50 127 MET A N 1
ATOM 1009 C CA . MET A 1 127 ? 1.008 -4.441 12.029 1.00 92.50 127 MET A CA 1
ATOM 1010 C C . MET A 1 127 ? 1.348 -5.816 12.622 1.00 92.50 127 MET A C 1
ATOM 1012 O O . MET A 1 127 ? 0.659 -6.801 12.343 1.00 92.50 127 MET A O 1
ATOM 1016 N N . SER A 1 128 ? 2.338 -5.896 13.517 1.00 91.56 128 SER A N 1
ATOM 1017 C CA . SER A 1 128 ? 2.681 -7.146 14.216 1.00 91.56 128 SER A CA 1
ATOM 1018 C C . SER A 1 128 ? 1.580 -7.620 15.179 1.00 91.56 128 SER A C 1
ATOM 1020 O O . SER A 1 128 ? 1.297 -8.825 15.272 1.00 91.56 128 SER A O 1
ATOM 1022 N N . PHE A 1 129 ? 0.885 -6.690 15.843 1.00 91.25 129 PHE A N 1
ATOM 1023 C CA . PHE A 1 129 ? -0.301 -6.989 16.645 1.00 91.25 129 PHE A CA 1
ATOM 1024 C C . PHE A 1 129 ? -1.419 -7.604 15.791 1.00 91.25 129 PHE A C 1
ATOM 1026 O O . PHE A 1 129 ? -1.940 -8.673 16.133 1.00 91.25 129 PHE A O 1
ATOM 1033 N N . LEU A 1 130 ? -1.757 -6.982 14.656 1.00 90.75 130 LEU A N 1
ATOM 1034 C CA . LEU A 1 130 ? -2.782 -7.488 13.738 1.00 90.75 130 LEU A CA 1
ATOM 1035 C C . LEU A 1 130 ? -2.410 -8.867 13.187 1.00 90.75 130 LEU A C 1
ATOM 1037 O O . LEU A 1 130 ? -3.245 -9.777 13.180 1.00 90.75 130 LEU A O 1
ATOM 1041 N N . GLN A 1 131 ? -1.143 -9.068 12.818 1.00 90.69 131 GLN A N 1
ATOM 1042 C CA . GLN A 1 131 ? -0.648 -10.361 12.354 1.00 90.69 131 GLN A CA 1
ATOM 1043 C C . GLN A 1 131 ? -0.817 -11.454 13.424 1.00 90.69 131 GLN A C 1
ATOM 1045 O O . GLN A 1 131 ? -1.238 -12.577 13.122 1.00 90.69 131 GLN A O 1
ATOM 1050 N N . SER A 1 132 ? -0.541 -11.127 14.687 1.00 88.75 132 SER A N 1
ATOM 1051 C CA . SER A 1 132 ? -0.710 -12.044 15.819 1.00 88.75 132 SER A CA 1
ATOM 1052 C C . SER A 1 132 ? -2.181 -12.396 16.059 1.00 88.75 132 SER A C 1
ATOM 1054 O O . SER A 1 132 ? -2.517 -13.562 16.279 1.00 88.75 132 SER A O 1
ATOM 1056 N N . ARG A 1 133 ? -3.087 -11.414 15.964 1.00 85.81 133 ARG A N 1
ATOM 1057 C CA . ARG A 1 133 ? -4.540 -11.627 16.097 1.00 85.81 133 ARG A CA 1
ATOM 1058 C C . ARG A 1 133 ? -5.104 -12.459 14.944 1.00 85.81 133 ARG A C 1
ATOM 1060 O O . ARG A 1 133 ? -5.921 -13.347 15.186 1.00 85.81 133 ARG A O 1
ATOM 1067 N N . ARG A 1 134 ? -4.605 -12.251 13.721 1.00 84.19 134 ARG A N 1
ATOM 1068 C CA . ARG A 1 134 ? -4.926 -13.078 12.548 1.00 84.19 134 ARG A CA 1
ATOM 1069 C C . ARG A 1 134 ? -4.551 -14.547 12.765 1.00 84.19 134 ARG A C 1
ATOM 1071 O O . ARG A 1 134 ? -5.343 -15.425 12.438 1.00 84.19 134 ARG A O 1
ATOM 1078 N N . LYS A 1 135 ? -3.367 -14.818 13.332 1.00 80.81 135 LYS A N 1
ATOM 1079 C CA . LYS A 1 135 ? -2.895 -16.184 13.635 1.00 80.81 135 LYS A CA 1
ATOM 1080 C C . LYS A 1 135 ? -3.713 -16.853 14.748 1.00 80.81 135 LYS A C 1
ATOM 1082 O O . LYS A 1 135 ? -4.010 -18.036 14.633 1.00 80.81 135 LYS A O 1
ATOM 1087 N N . LYS A 1 136 ? -4.117 -16.110 15.789 1.00 74.88 136 LYS A N 1
ATOM 1088 C CA . LYS A 1 136 ? -4.924 -16.643 16.906 1.00 74.88 136 LYS A CA 1
ATOM 1089 C C . LYS A 1 136 ? -6.350 -17.044 16.513 1.00 74.88 136 LYS A C 1
ATOM 1091 O O . LYS A 1 136 ? -6.855 -17.985 17.091 1.00 74.88 136 LYS A O 1
ATOM 1096 N N . ARG A 1 137 ? -6.985 -16.367 15.545 1.00 62.47 137 ARG A N 1
ATOM 1097 C CA . ARG A 1 137 ? -8.337 -16.726 15.058 1.00 62.47 137 ARG A CA 1
ATOM 1098 C C . ARG A 1 137 ? -8.372 -17.909 14.077 1.00 62.47 137 ARG A C 1
ATOM 1100 O O . ARG A 1 137 ? -9.457 -18.329 13.699 1.00 62.47 137 ARG A O 1
ATOM 1107 N N . ARG A 1 138 ? -7.213 -18.401 13.623 1.00 58.88 138 ARG A N 1
ATOM 1108 C CA . ARG A 1 138 ? -7.098 -19.583 12.747 1.00 58.88 138 ARG A CA 1
ATOM 1109 C C . ARG A 1 138 ? -6.823 -20.888 13.509 1.00 58.88 138 ARG A C 1
ATOM 1111 O O . ARG A 1 138 ? -6.762 -21.928 12.864 1.00 58.88 138 ARG A O 1
ATOM 1118 N N . ARG A 1 139 ? -6.601 -20.819 14.823 1.00 47.16 139 ARG A N 1
ATOM 1119 C CA . ARG A 1 139 ? -6.473 -21.971 15.725 1.00 47.16 139 ARG A CA 1
ATOM 1120 C C . ARG A 1 139 ? -7.768 -22.123 16.502 1.00 47.16 139 ARG A C 1
ATOM 1122 O O . ARG A 1 139 ? -8.111 -23.283 16.787 1.00 47.16 139 ARG A O 1
#

Solvent-accessible surface area (backbone atoms only — not comparable to full-atom values): 7956 Å² total; per-residue (Å²): 132,61,82,88,32,77,68,42,51,55,52,67,70,47,70,97,45,82,87,36,51,62,57,42,51,49,50,48,39,73,75,67,58,52,58,69,61,51,49,52,50,40,52,51,54,49,50,48,44,26,49,57,48,72,45,89,62,89,68,77,75,51,63,56,59,50,46,57,49,52,52,50,41,51,51,51,34,41,76,68,69,54,63,40,74,78,38,22,58,59,48,31,60,51,57,57,52,36,41,45,69,74,55,37,56,55,46,50,65,59,48,76,73,64,65,97,60,57,42,50,55,50,39,51,51,52,53,54,50,47,53,52,53,40,57,60,77,74,109

pLDDT: mean 85.56, std 11.15, range [47.16, 96.69]

Sequence (139 aa):
MVKDSRASELVNSFPPTAENYDKAIDSLKSRFGKNELMIEFYIRELLKLVLNNTTKAESKILIASLYDKLETYLRALESLNVITEMCAAMMYPLVESALPEELLRIWQRHSTSLGTSDAKDRLTKVMSFLQSRRKKRRR